Protein AF-A0A074MCD6-F1 (afdb_monomer_lite)

pLDDT: mean 87.19, std 14.79, range [46.34, 96.25]

Radius of gyration: 14.66 Å; chains: 1; bounding box: 24×52×31 Å

Secondary structure (DSSP, 8-state):
--EEEEEE-TTS-EEEEEESSHHHHHHHHHHHHHHHHHH----HHHHHHHHHHTTEEEEE------------

Structure (mmCIF, N/CA/C/O backbone):
data_AF-A0A074MCD6-F1
#
_entry.id   AF-A0A074MCD6-F1
#
loop_
_atom_site.group_PDB
_atom_site.id
_atom_site.type_symbol
_a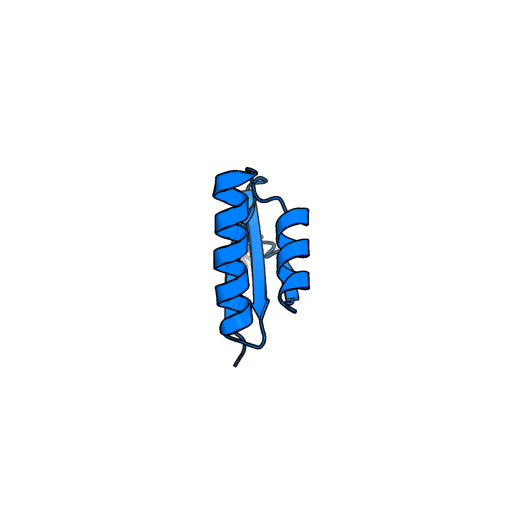tom_site.label_atom_id
_atom_site.label_alt_id
_atom_site.label_comp_id
_atom_site.label_asym_id
_atom_site.label_entity_id
_atom_site.label_seq_id
_atom_site.pdbx_PDB_ins_code
_atom_site.Cartn_x
_atom_site.Cartn_y
_atom_site.Cartn_z
_atom_site.occupancy
_atom_site.B_iso_or_equiv
_atom_site.auth_seq_id
_atom_site.auth_comp_id
_atom_site.auth_asym_id
_atom_site.auth_atom_id
_atom_site.pdbx_PDB_model_num
ATOM 1 N N . MET A 1 1 ? 14.750 -8.735 -11.087 1.00 77.12 1 MET A N 1
ATOM 2 C CA . MET A 1 1 ? 14.622 -8.924 -9.624 1.00 77.12 1 MET A CA 1
ATOM 3 C C . MET A 1 1 ? 13.294 -8.319 -9.224 1.00 77.12 1 MET A C 1
ATOM 5 O O . MET A 1 1 ? 13.035 -7.209 -9.659 1.00 77.12 1 MET A O 1
ATOM 9 N N . ALA A 1 2 ? 12.459 -9.040 -8.478 1.00 84.94 2 ALA A N 1
ATOM 10 C CA . ALA A 1 2 ? 11.183 -8.507 -8.008 1.00 84.94 2 ALA A CA 1
ATOM 11 C C . ALA A 1 2 ? 11.365 -7.788 -6.662 1.00 84.94 2 ALA A C 1
ATOM 13 O O . ALA A 1 2 ? 12.133 -8.246 -5.812 1.00 84.94 2 ALA A O 1
ATOM 14 N N . PHE A 1 3 ? 10.670 -6.669 -6.485 1.00 94.25 3 PHE A N 1
ATOM 15 C CA . PHE A 1 3 ? 10.695 -5.839 -5.285 1.00 94.25 3 PHE A CA 1
ATOM 16 C C . PHE A 1 3 ? 9.430 -6.094 -4.480 1.00 94.25 3 PHE A C 1
ATOM 18 O O . PHE A 1 3 ? 8.337 -6.074 -5.037 1.00 94.25 3 PHE A O 1
ATOM 25 N N . HIS A 1 4 ? 9.577 -6.325 -3.179 1.00 93.00 4 HIS A N 1
ATOM 26 C CA . HIS A 1 4 ? 8.463 -6.688 -2.309 1.00 93.00 4 HIS A CA 1
ATOM 27 C C . HIS A 1 4 ? 8.272 -5.638 -1.217 1.00 93.00 4 HIS A C 1
ATOM 29 O O . HIS A 1 4 ? 9.232 -4.999 -0.780 1.00 93.00 4 HIS A O 1
ATOM 35 N N . THR A 1 5 ? 7.033 -5.470 -0.777 1.00 93.88 5 THR A N 1
ATOM 36 C CA . THR A 1 5 ? 6.673 -4.677 0.400 1.00 93.88 5 THR A CA 1
ATOM 37 C C . THR A 1 5 ? 5.466 -5.310 1.081 1.00 93.88 5 THR A C 1
ATOM 39 O O . THR A 1 5 ? 4.714 -6.062 0.456 1.00 93.88 5 THR A O 1
ATOM 42 N N . SER A 1 6 ? 5.297 -5.047 2.369 1.00 92.75 6 SER A N 1
ATOM 43 C CA . SER A 1 6 ? 4.155 -5.514 3.147 1.00 92.75 6 SER A CA 1
ATOM 44 C C . SER A 1 6 ? 3.535 -4.353 3.905 1.00 92.75 6 SER A C 1
ATOM 46 O O . SER A 1 6 ? 4.213 -3.406 4.308 1.00 92.75 6 SER A O 1
ATOM 48 N N . TYR A 1 7 ? 2.220 -4.408 4.077 1.00 91.06 7 TYR A N 1
ATOM 49 C CA . TYR A 1 7 ? 1.470 -3.337 4.703 1.00 91.06 7 TYR A CA 1
ATOM 50 C C . TYR A 1 7 ? 0.354 -3.892 5.580 1.00 91.06 7 TYR A C 1
ATOM 52 O O . TYR A 1 7 ? -0.451 -4.713 5.143 1.00 91.06 7 TYR A O 1
ATOM 60 N N . LYS A 1 8 ? 0.287 -3.402 6.821 1.00 91.12 8 LYS A N 1
ATOM 61 C CA . LYS A 1 8 ? -0.806 -3.717 7.739 1.00 91.12 8 LYS A CA 1
ATOM 62 C C . LYS A 1 8 ? -2.001 -2.816 7.440 1.00 91.12 8 LYS A C 1
ATOM 64 O O . LYS A 1 8 ? -1.938 -1.608 7.685 1.00 91.12 8 LYS A O 1
ATOM 69 N N . VAL A 1 9 ? -3.062 -3.396 6.889 1.00 91.31 9 VAL A N 1
ATOM 70 C CA . VAL A 1 9 ? -4.315 -2.685 6.609 1.00 91.31 9 VAL A CA 1
ATOM 71 C C . VAL A 1 9 ? -5.114 -2.459 7.893 1.00 91.31 9 VAL A C 1
ATOM 73 O O . VAL A 1 9 ? -4.813 -3.033 8.939 1.00 91.31 9 VAL A O 1
ATOM 76 N N . GLU A 1 10 ? -6.116 -1.584 7.822 1.00 92.06 10 GLU A N 1
ATOM 77 C CA . GLU A 1 10 ? -6.949 -1.169 8.961 1.00 92.06 10 GLU A CA 1
ATOM 78 C C . GLU A 1 10 ? -7.524 -2.343 9.758 1.00 92.06 10 GLU A C 1
ATOM 80 O O . GLU A 1 10 ? -7.487 -2.334 10.984 1.00 92.06 10 GLU A O 1
ATOM 85 N N . ASP A 1 11 ? -7.978 -3.372 9.048 1.00 88.06 11 ASP A N 1
ATOM 86 C CA . ASP A 1 11 ? -8.588 -4.583 9.601 1.00 88.06 11 ASP A CA 1
ATOM 87 C C . ASP A 1 11 ? -7.584 -5.483 10.357 1.00 88.06 11 ASP A C 1
ATOM 89 O O . ASP A 1 11 ? -7.912 -6.558 10.844 1.00 88.06 11 ASP A O 1
ATOM 93 N N . GLY A 1 12 ? -6.318 -5.064 10.453 1.00 86.81 12 GLY A N 1
ATOM 94 C CA . GLY A 1 12 ? -5.259 -5.760 11.178 1.00 86.81 12 GLY A CA 1
ATOM 95 C C . GLY A 1 12 ? -4.504 -6.800 10.352 1.00 86.81 12 GLY A C 1
ATOM 96 O O . GLY A 1 12 ? -3.428 -7.223 10.779 1.00 86.81 12 GLY A O 1
ATOM 97 N N . ARG A 1 13 ? -5.013 -7.151 9.167 1.00 89.25 13 ARG A N 1
ATOM 98 C CA . ARG A 1 13 ? -4.375 -8.062 8.206 1.00 89.25 13 ARG A CA 1
ATOM 99 C C . ARG A 1 13 ? -3.112 -7.450 7.598 1.00 89.25 13 ARG A C 1
ATOM 101 O O . ARG A 1 13 ? -3.021 -6.234 7.417 1.00 89.25 13 ARG A O 1
ATOM 108 N N . THR A 1 14 ? -2.140 -8.296 7.264 1.00 92.00 14 THR A N 1
ATOM 109 C CA . THR A 1 14 ? -0.927 -7.884 6.547 1.00 92.00 14 TH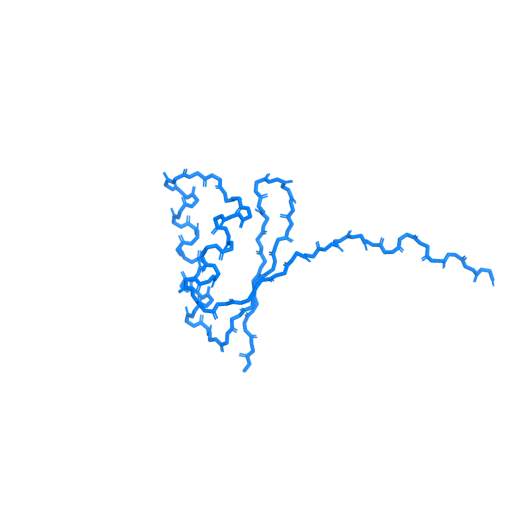R A CA 1
ATOM 110 C C . THR A 1 14 ? -1.028 -8.332 5.098 1.00 92.00 14 THR A C 1
ATOM 112 O O . THR A 1 14 ? -1.089 -9.523 4.806 1.00 92.00 14 THR A O 1
ATOM 115 N N . LEU A 1 15 ? -1.040 -7.365 4.186 1.00 94.00 15 LEU A N 1
ATOM 116 C CA . LEU A 1 15 ? -1.043 -7.616 2.751 1.00 94.00 15 LEU A CA 1
ATOM 117 C C . LEU A 1 15 ? 0.366 -7.452 2.199 1.00 94.00 15 LEU A C 1
ATOM 119 O O . LEU A 1 15 ? 1.128 -6.594 2.650 1.00 94.00 15 LEU A O 1
ATOM 123 N N . HIS A 1 16 ? 0.707 -8.266 1.211 1.00 94.88 16 HIS A N 1
ATOM 124 C CA . HIS A 1 16 ? 2.000 -8.247 0.545 1.00 94.88 16 HIS A CA 1
ATOM 125 C C . HIS A 1 16 ? 1.820 -7.802 -0.895 1.00 94.88 16 HIS A C 1
ATOM 127 O O . HIS A 1 16 ? 0.886 -8.232 -1.562 1.00 94.88 16 HIS A O 1
ATOM 133 N N . ALA A 1 17 ? 2.730 -6.965 -1.381 1.00 95.62 17 ALA A N 1
ATOM 134 C CA . ALA A 1 17 ? 2.781 -6.550 -2.771 1.00 95.62 17 ALA A CA 1
ATOM 135 C C . ALA A 1 17 ? 4.158 -6.831 -3.368 1.00 95.62 17 ALA A C 1
ATOM 137 O O . ALA A 1 17 ? 5.193 -6.704 -2.706 1.00 95.62 17 ALA A O 1
ATOM 138 N N . LYS A 1 18 ? 4.151 -7.198 -4.643 1.00 96.06 18 LYS A N 1
ATOM 139 C CA . LYS A 1 18 ? 5.308 -7.502 -5.469 1.00 96.06 18 LYS A CA 1
ATOM 140 C C . LYS A 1 18 ? 5.268 -6.626 -6.714 1.00 96.06 18 LYS A C 1
ATOM 142 O O . LYS A 1 18 ? 4.236 -6.498 -7.361 1.00 96.06 18 LYS A O 1
ATOM 147 N N . PHE A 1 19 ? 6.418 -6.076 -7.074 1.00 96.19 19 PHE A N 1
ATOM 148 C CA . PHE A 1 19 ? 6.591 -5.204 -8.229 1.00 96.19 19 PHE A CA 1
ATOM 149 C C . PHE A 1 19 ? 7.790 -5.654 -9.061 1.00 96.19 19 PHE A C 1
ATOM 151 O O . PHE A 1 19 ? 8.801 -6.120 -8.528 1.00 96.19 19 PHE A O 1
ATOM 158 N N . GLU A 1 20 ? 7.711 -5.479 -10.377 1.00 94.69 20 GLU A N 1
ATOM 159 C CA . GLU A 1 20 ? 8.809 -5.826 -11.290 1.00 94.69 20 GLU A CA 1
ATOM 160 C C . GLU A 1 20 ? 9.945 -4.795 -11.281 1.00 94.69 20 GLU A C 1
ATOM 162 O O . GLU A 1 20 ? 11.084 -5.114 -11.623 1.00 94.69 20 GLU A O 1
ATOM 167 N N . SER A 1 21 ? 9.646 -3.564 -10.857 1.00 95.75 21 SER A N 1
ATOM 168 C CA . SER A 1 21 ? 10.584 -2.443 -10.835 1.00 95.75 21 SER A CA 1
ATOM 169 C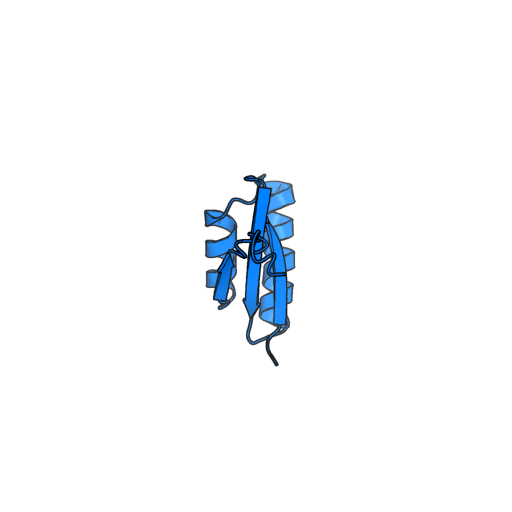 C . SER A 1 21 ? 10.616 -1.755 -9.477 1.00 95.75 21 SER A C 1
ATOM 171 O O . SER A 1 21 ? 9.596 -1.620 -8.801 1.00 95.75 21 SER A O 1
ATOM 173 N N . ARG A 1 22 ? 11.804 -1.266 -9.107 1.00 94.75 22 ARG A N 1
ATOM 174 C CA . ARG A 1 22 ? 12.008 -0.481 -7.886 1.00 94.75 22 ARG A CA 1
ATOM 175 C C . ARG A 1 22 ? 11.170 0.796 -7.890 1.00 94.75 22 ARG A C 1
ATOM 177 O O . ARG A 1 22 ? 10.559 1.108 -6.879 1.00 94.75 22 ARG A O 1
ATOM 184 N N . ASP A 1 23 ? 11.122 1.475 -9.034 1.00 95.19 23 ASP A N 1
ATOM 185 C CA . ASP A 1 23 ? 10.364 2.716 -9.218 1.00 95.19 23 ASP A CA 1
ATOM 186 C C . ASP A 1 23 ? 8.875 2.527 -8.890 1.00 95.19 23 ASP A C 1
ATOM 188 O O . ASP A 1 23 ? 8.318 3.272 -8.091 1.00 95.19 23 ASP A O 1
ATOM 192 N N . ASN A 1 24 ? 8.273 1.438 -9.379 1.00 95.75 24 ASN A N 1
ATOM 193 C CA . ASN A 1 24 ? 6.887 1.087 -9.072 1.00 95.75 24 ASN A CA 1
ATOM 194 C C . ASN A 1 24 ? 6.669 0.841 -7.573 1.00 95.75 24 ASN A C 1
ATOM 196 O O . ASN A 1 24 ? 5.696 1.332 -7.006 1.00 95.75 24 ASN A O 1
ATOM 200 N N . ARG A 1 25 ? 7.582 0.112 -6.918 1.00 95.88 25 ARG A N 1
ATOM 201 C CA . ARG A 1 25 ? 7.512 -0.165 -5.475 1.00 95.88 25 ARG A CA 1
ATOM 202 C C . ARG A 1 25 ? 7.655 1.109 -4.643 1.00 95.88 25 ARG A C 1
ATOM 204 O O . ARG A 1 25 ? 6.876 1.318 -3.719 1.00 95.88 25 ARG A O 1
ATOM 211 N N . ASP A 1 26 ? 8.643 1.946 -4.949 1.00 95.88 26 ASP A N 1
ATOM 212 C CA . ASP A 1 26 ? 8.884 3.198 -4.225 1.00 95.88 26 ASP A CA 1
ATOM 213 C C . ASP A 1 26 ? 7.736 4.199 -4.476 1.00 95.88 26 ASP A C 1
ATOM 215 O O . ASP A 1 26 ? 7.222 4.812 -3.539 1.00 95.88 26 ASP A O 1
ATOM 219 N N . GLY A 1 27 ? 7.249 4.301 -5.718 1.00 96.00 27 GLY A N 1
ATOM 220 C CA . GLY A 1 27 ? 6.082 5.106 -6.082 1.00 96.00 27 GLY A CA 1
ATOM 221 C C . GLY A 1 27 ? 4.806 4.653 -5.370 1.00 96.00 27 GLY A C 1
ATOM 222 O O . GLY A 1 27 ? 4.051 5.494 -4.867 1.00 96.00 27 GLY A O 1
ATOM 223 N N . PHE A 1 28 ? 4.601 3.340 -5.255 1.00 96.25 28 PHE A N 1
ATOM 224 C CA . PHE A 1 28 ? 3.527 2.742 -4.470 1.00 96.25 28 PHE A CA 1
ATOM 225 C C . PHE A 1 28 ? 3.608 3.150 -2.993 1.00 96.25 28 PHE A C 1
ATOM 227 O O . PHE A 1 28 ? 2.638 3.694 -2.466 1.00 96.25 28 PHE A O 1
ATOM 234 N N . GLU A 1 29 ? 4.756 2.956 -2.335 1.00 95.31 29 GLU A N 1
ATOM 235 C CA . GLU A 1 29 ? 4.922 3.261 -0.906 1.00 95.31 29 GLU A CA 1
ATOM 236 C C . GLU A 1 29 ? 4.698 4.745 -0.601 1.00 95.31 29 GLU A C 1
ATOM 238 O O . GLU A 1 29 ? 3.983 5.088 0.345 1.00 95.31 29 GLU A O 1
ATOM 243 N N . ILE A 1 30 ? 5.252 5.633 -1.431 1.00 95.75 30 ILE A N 1
ATOM 244 C CA . ILE A 1 30 ? 5.079 7.082 -1.284 1.00 95.75 30 ILE A CA 1
ATOM 245 C C . ILE A 1 30 ? 3.605 7.456 -1.444 1.00 95.75 30 ILE A C 1
ATOM 247 O O . ILE A 1 30 ? 3.047 8.178 -0.614 1.00 95.75 30 ILE A O 1
ATOM 251 N N . SER A 1 31 ? 2.954 6.960 -2.496 1.00 95.31 31 SER A N 1
ATOM 252 C CA . SER A 1 31 ? 1.579 7.350 -2.814 1.00 95.31 31 SER A CA 1
ATOM 253 C C . SER A 1 31 ? 0.579 6.793 -1.798 1.00 95.31 31 SER A C 1
ATOM 255 O O . SER A 1 31 ? -0.374 7.487 -1.435 1.00 95.31 31 SER A O 1
ATOM 257 N N . LEU A 1 32 ? 0.814 5.580 -1.291 1.00 94.69 32 LEU A N 1
ATOM 258 C CA . LEU A 1 32 ? 0.013 4.972 -0.231 1.00 94.69 32 LEU A CA 1
ATOM 259 C C . LEU A 1 32 ? 0.209 5.703 1.108 1.00 94.69 32 LEU A C 1
ATOM 261 O O . LEU A 1 32 ? -0.761 5.968 1.818 1.00 94.69 32 LEU A O 1
ATOM 265 N N . GLY A 1 33 ? 1.444 6.098 1.434 1.00 93.69 33 GLY A N 1
ATOM 266 C CA . GLY A 1 33 ? 1.743 6.914 2.613 1.00 93.69 33 GLY A CA 1
ATOM 267 C C . GLY A 1 33 ? 1.055 8.282 2.571 1.00 93.69 33 GLY A C 1
ATOM 268 O O . GLY A 1 33 ? 0.471 8.715 3.566 1.00 93.69 33 GLY A O 1
ATOM 269 N N . MET A 1 34 ? 1.045 8.928 1.402 1.00 94.75 34 MET A N 1
ATOM 270 C CA . MET A 1 34 ? 0.326 10.186 1.179 1.00 94.75 34 MET A CA 1
ATOM 271 C C . MET A 1 34 ? -1.186 10.024 1.338 1.00 94.75 34 MET A C 1
ATOM 273 O O . MET A 1 34 ? -1.816 10.860 1.987 1.00 94.75 34 MET A O 1
ATOM 277 N N . TYR A 1 35 ? -1.771 8.951 0.794 1.00 93.94 35 TYR A N 1
ATOM 278 C CA . TYR A 1 35 ? -3.183 8.638 1.020 1.00 93.94 35 TYR A CA 1
ATOM 279 C C . TYR A 1 35 ? -3.460 8.510 2.518 1.00 93.94 35 TYR A C 1
ATOM 281 O O . TYR A 1 35 ? -4.356 9.179 3.031 1.00 93.94 35 TYR A O 1
ATOM 289 N N . LYS A 1 36 ? -2.650 7.717 3.236 1.00 93.00 36 LYS A N 1
ATOM 290 C CA . LYS A 1 36 ? -2.836 7.479 4.672 1.00 93.00 36 LYS A CA 1
ATOM 291 C C . LYS A 1 36 ? -2.866 8.776 5.477 1.00 93.00 36 LYS A C 1
ATOM 293 O O . LYS A 1 36 ? -3.696 8.944 6.364 1.00 93.00 36 LYS A O 1
ATOM 298 N N . ALA A 1 37 ? -1.948 9.686 5.160 1.00 93.62 37 ALA A N 1
ATOM 299 C CA . ALA A 1 37 ? -1.806 10.954 5.861 1.00 93.62 37 ALA A CA 1
ATOM 300 C C . ALA A 1 37 ? -2.968 11.932 5.608 1.00 93.62 37 ALA A C 1
ATOM 302 O O . ALA A 1 37 ? -3.271 12.733 6.487 1.00 93.62 37 ALA A O 1
ATOM 303 N N . ASN A 1 38 ? -3.606 11.885 4.432 1.00 93.50 38 ASN A N 1
ATOM 304 C CA . ASN A 1 38 ? -4.597 12.888 4.017 1.00 93.50 38 ASN A CA 1
ATOM 305 C C . ASN A 1 38 ? -6.048 12.390 4.036 1.00 93.50 38 ASN A C 1
ATOM 307 O O . ASN A 1 38 ? -6.956 13.166 4.320 1.00 93.50 38 ASN A O 1
ATOM 311 N N . LEU A 1 39 ? -6.276 11.125 3.684 1.00 92.06 39 LEU A N 1
ATOM 312 C CA . LEU A 1 39 ? -7.607 10.561 3.432 1.00 92.06 39 LEU A CA 1
ATOM 313 C C . LEU A 1 39 ? -8.018 9.530 4.486 1.00 92.06 39 LEU A C 1
ATOM 315 O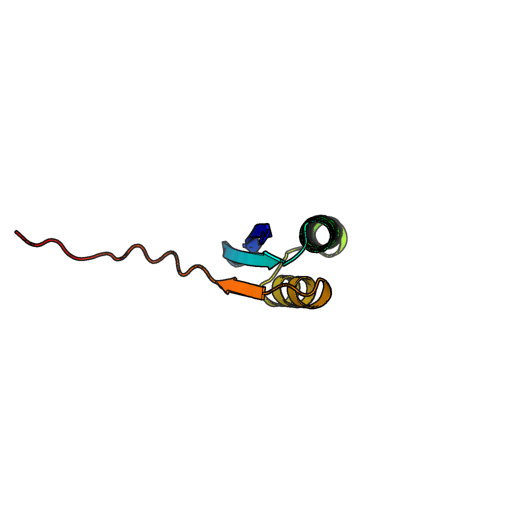 O . LEU A 1 39 ? -9.208 9.274 4.653 1.00 92.06 39 LEU A O 1
ATOM 319 N N . GLY A 1 40 ? -7.050 8.988 5.229 1.00 89.19 40 GLY A N 1
ATOM 320 C CA . GLY A 1 40 ? -7.293 8.132 6.382 1.00 89.19 40 GLY A CA 1
ATOM 321 C C . GLY A 1 40 ? -6.811 6.690 6.186 1.00 89.19 40 GLY A C 1
ATOM 322 O O . GLY A 1 40 ? -5.811 6.450 5.515 1.00 89.19 40 GLY A O 1
ATOM 323 N N . PRO A 1 41 ? -7.447 5.713 6.837 1.00 91.81 41 PRO A N 1
ATOM 324 C CA . PRO A 1 41 ? -6.932 4.352 6.951 1.00 91.81 41 PRO A CA 1
ATOM 325 C C . PRO A 1 41 ? -6.818 3.633 5.597 1.00 91.81 41 PRO A C 1
ATOM 327 O O . PRO A 1 41 ? -7.596 3.861 4.672 1.00 91.81 41 PRO A O 1
ATOM 330 N N . ILE A 1 42 ? -5.829 2.739 5.484 1.00 93.88 42 ILE A N 1
ATOM 331 C CA . ILE A 1 42 ? -5.636 1.909 4.288 1.00 93.88 42 ILE A CA 1
ATOM 332 C C . ILE A 1 42 ? -6.410 0.611 4.477 1.00 93.88 42 ILE A C 1
ATOM 334 O O . ILE A 1 42 ? -6.040 -0.211 5.317 1.00 93.88 42 ILE A O 1
ATOM 338 N N . THR A 1 43 ? -7.462 0.427 3.690 1.00 95.00 43 THR A N 1
ATOM 339 C CA . THR A 1 43 ? -8.198 -0.837 3.589 1.00 95.00 43 THR A CA 1
ATOM 340 C C . THR A 1 43 ? -7.585 -1.727 2.508 1.00 95.00 43 THR A C 1
ATOM 342 O O . THR A 1 43 ? -6.771 -1.272 1.701 1.00 95.00 43 THR A O 1
ATOM 345 N N . GLU A 1 44 ? -7.998 -2.993 2.456 1.00 94.25 44 GLU A N 1
ATOM 346 C CA . GLU A 1 44 ? -7.618 -3.916 1.378 1.00 94.25 44 GLU A CA 1
ATOM 347 C C . GLU A 1 44 ? -7.949 -3.346 -0.009 1.00 94.25 44 GLU A C 1
ATOM 349 O O . GLU A 1 44 ? -7.101 -3.365 -0.894 1.00 94.25 44 GLU A O 1
ATOM 354 N N . ALA A 1 45 ? -9.136 -2.754 -0.179 1.00 94.50 45 ALA A N 1
ATOM 355 C CA . ALA A 1 45 ? -9.547 -2.160 -1.449 1.00 94.50 45 ALA A CA 1
ATOM 356 C C . ALA A 1 45 ? -8.618 -1.014 -1.886 1.00 94.50 45 ALA A C 1
ATOM 358 O O . ALA A 1 45 ? -8.219 -0.949 -3.049 1.00 94.50 45 ALA A O 1
ATOM 359 N N . VAL A 1 46 ? -8.229 -0.136 -0.951 1.00 95.06 46 VAL A N 1
ATOM 360 C CA . VAL A 1 46 ? -7.272 0.950 -1.227 1.00 95.06 46 VAL A CA 1
ATOM 361 C C . VAL A 1 46 ? -5.903 0.371 -1.577 1.00 95.06 46 VAL A C 1
ATOM 363 O O . VAL A 1 46 ? -5.286 0.793 -2.551 1.00 95.06 46 VAL A O 1
ATOM 366 N N . PHE A 1 47 ? -5.433 -0.616 -0.814 1.00 95.25 47 PHE A N 1
ATOM 367 C CA . PHE A 1 47 ? -4.163 -1.282 -1.076 1.00 95.25 47 PHE A CA 1
ATOM 368 C C . PHE A 1 47 ? -4.139 -1.907 -2.479 1.00 95.25 47 PHE 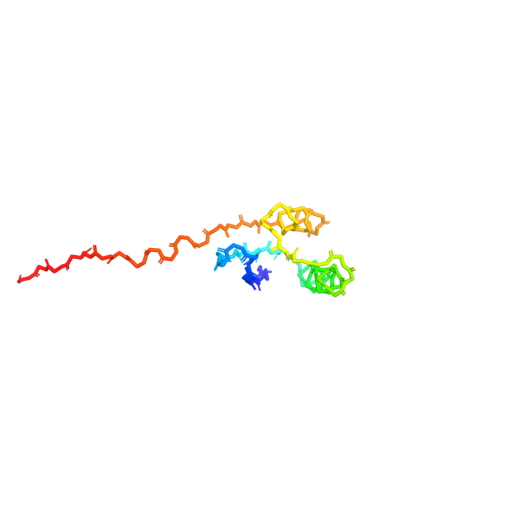A C 1
ATOM 370 O O . PHE A 1 47 ? -3.257 -1.578 -3.271 1.00 95.25 47 PHE A O 1
ATOM 377 N N . ALA A 1 48 ? -5.141 -2.720 -2.821 1.00 95.44 48 ALA A N 1
ATOM 378 C CA . ALA A 1 48 ? -5.272 -3.377 -4.119 1.00 95.44 48 ALA A CA 1
ATOM 379 C C . ALA A 1 48 ? -5.309 -2.370 -5.280 1.00 95.44 48 ALA A C 1
ATOM 381 O O . ALA A 1 48 ? -4.597 -2.545 -6.268 1.00 95.44 48 ALA A O 1
ATOM 382 N N . GLN A 1 49 ? -6.063 -1.274 -5.134 1.00 96.00 49 GLN A N 1
ATOM 383 C CA . GLN A 1 49 ? -6.141 -0.216 -6.144 1.00 96.00 49 GLN A CA 1
ATOM 384 C C . GLN A 1 49 ? -4.774 0.430 -6.411 1.00 96.00 49 GLN A C 1
ATOM 386 O O . GLN A 1 49 ? -4.419 0.709 -7.558 1.00 96.00 49 GLN A O 1
ATOM 391 N N . TYR A 1 50 ? -3.996 0.691 -5.359 1.00 95.75 50 TYR A N 1
ATOM 392 C CA . TYR A 1 50 ? -2.662 1.265 -5.509 1.00 95.75 50 TYR A CA 1
ATOM 393 C C . TYR A 1 50 ? -1.676 0.251 -6.086 1.00 95.75 50 TYR A C 1
ATOM 395 O O . TYR A 1 50 ? -0.878 0.617 -6.943 1.00 95.75 50 TYR A O 1
ATOM 403 N N . VAL A 1 51 ? -1.743 -1.017 -5.684 1.00 96.25 51 VAL A N 1
ATOM 404 C CA . VAL A 1 51 ? -0.909 -2.069 -6.278 1.00 96.25 51 VAL A CA 1
ATOM 405 C C . VAL A 1 51 ? -1.155 -2.166 -7.786 1.00 96.25 51 VAL A C 1
ATOM 407 O O . VAL A 1 51 ? -0.197 -2.098 -8.555 1.00 96.25 51 VAL A O 1
ATOM 410 N N . GLU A 1 52 ? -2.417 -2.217 -8.220 1.00 96.06 52 GLU A N 1
ATOM 411 C CA . GLU A 1 52 ? -2.780 -2.257 -9.644 1.00 96.06 52 GLU A CA 1
ATOM 412 C C . GLU A 1 52 ? -2.288 -1.008 -10.394 1.00 96.06 52 GLU A C 1
ATOM 414 O O . GLU A 1 52 ? -1.692 -1.113 -11.468 1.00 96.06 52 GLU A O 1
ATOM 419 N N . ARG A 1 53 ? -2.438 0.182 -9.795 1.00 95.94 53 ARG A N 1
ATOM 420 C CA . ARG A 1 53 ? -1.962 1.452 -10.370 1.00 95.94 53 ARG A CA 1
ATOM 421 C C . ARG A 1 53 ? -0.459 1.460 -10.659 1.00 95.94 53 ARG A C 1
ATOM 423 O O . ARG A 1 53 ? -0.034 2.107 -11.614 1.00 95.94 53 ARG A O 1
ATOM 430 N N . PHE A 1 54 ? 0.334 0.781 -9.835 1.00 96.12 54 PHE A N 1
ATOM 431 C CA . PHE A 1 54 ? 1.786 0.669 -9.995 1.00 96.12 54 PHE A CA 1
ATOM 432 C C . PHE A 1 54 ? 2.205 -0.644 -10.678 1.00 96.12 54 PHE A C 1
ATOM 434 O O . PHE A 1 54 ? 3.369 -1.038 -10.588 1.00 96.12 54 PHE A O 1
ATOM 441 N N . ALA A 1 55 ? 1.280 -1.310 -11.383 1.00 95.00 55 ALA A N 1
ATOM 442 C CA . ALA A 1 55 ? 1.516 -2.569 -12.090 1.00 95.00 55 ALA A CA 1
ATOM 443 C C . ALA A 1 55 ? 2.173 -3.637 -11.193 1.00 95.00 55 ALA A C 1
ATOM 445 O O . ALA A 1 55 ? 3.133 -4.302 -11.584 1.00 95.00 55 ALA A O 1
ATOM 446 N N . GLY A 1 56 ? 1.704 -3.730 -9.949 1.00 94.38 56 GLY A N 1
ATOM 447 C CA . GLY A 1 56 ? 2.112 -4.752 -8.998 1.00 94.38 56 GLY A CA 1
ATOM 448 C C . GLY A 1 56 ? 1.113 -5.900 -8.907 1.00 94.38 56 GLY A C 1
ATOM 449 O O . GLY A 1 56 ? -0.018 -5.824 -9.382 1.00 94.38 56 GLY A O 1
ATOM 450 N N . GLU A 1 57 ? 1.541 -6.951 -8.225 1.00 95.75 57 GLU A N 1
ATOM 451 C CA . GLU A 1 57 ? 0.719 -8.088 -7.820 1.00 95.75 57 GLU A CA 1
ATOM 452 C C . GLU A 1 57 ? 0.636 -8.093 -6.293 1.00 95.75 57 GLU A C 1
ATOM 454 O O . GLU A 1 57 ? 1.627 -7.779 -5.630 1.00 95.75 57 GLU A O 1
ATOM 459 N N . TRP A 1 58 ? -0.508 -8.455 -5.712 1.00 94.94 58 TRP A N 1
ATOM 460 C CA . TRP A 1 58 ? -0.622 -8.588 -4.262 1.00 94.94 58 TRP A CA 1
ATOM 461 C C . TRP A 1 58 ? -1.164 -9.939 -3.827 1.00 94.94 58 TRP A C 1
ATOM 463 O O . TRP A 1 58 ? -1.813 -10.660 -4.583 1.00 94.94 58 TRP A O 1
ATOM 473 N N . SER A 1 59 ? -0.854 -10.294 -2.588 1.00 92.81 59 SER A N 1
ATOM 474 C CA . SER A 1 59 ? -1.338 -11.501 -1.937 1.00 92.81 59 SER A CA 1
ATOM 475 C C . SER A 1 59 ? -1.583 -11.218 -0.463 1.00 92.81 59 SER A C 1
ATOM 477 O O . SER A 1 59 ? -0.869 -10.433 0.167 1.00 92.81 59 SER A O 1
ATOM 479 N N . GLU A 1 60 ? -2.606 -11.853 0.084 1.00 88.62 60 GLU A N 1
ATOM 480 C CA . GLU A 1 60 ? -2.801 -11.923 1.524 1.00 88.62 60 GLU A CA 1
ATOM 481 C C . GLU A 1 60 ? -1.879 -13.016 2.072 1.00 88.62 60 GLU A C 1
ATOM 483 O O . GLU A 1 60 ? -1.896 -14.143 1.573 1.00 88.62 60 GLU A O 1
ATOM 488 N N . SER A 1 61 ? -1.056 -12.689 3.070 1.00 72.44 61 SER A N 1
ATOM 489 C CA . SER A 1 61 ? -0.439 -13.742 3.873 1.00 72.44 61 SER A CA 1
ATOM 490 C C . SER A 1 61 ? -1.475 -14.176 4.896 1.00 72.44 61 SER A C 1
ATOM 492 O O . SER A 1 61 ? -1.737 -13.458 5.861 1.00 72.44 61 SER A O 1
ATOM 494 N N . ASP A 1 62 ? -2.077 -15.340 4.668 1.00 58.59 62 ASP A N 1
ATOM 495 C CA . ASP A 1 62 ? -2.755 -16.087 5.721 1.00 58.59 62 ASP A CA 1
ATOM 496 C C . ASP A 1 62 ? -1.638 -16.570 6.657 1.00 58.59 62 ASP A C 1
ATOM 498 O O . ASP A 1 62 ? -1.054 -17.632 6.469 1.00 58.59 62 ASP A O 1
ATOM 502 N N . ASP A 1 63 ? -1.268 -15.735 7.630 1.00 53.59 63 ASP A N 1
ATOM 503 C CA . ASP A 1 63 ? -0.358 -16.088 8.729 1.00 53.59 63 ASP A CA 1
ATOM 504 C C . ASP A 1 63 ? -1.067 -17.056 9.698 1.00 53.59 63 ASP A C 1
ATOM 506 O O . ASP A 1 63 ? -0.993 -16.927 10.916 1.00 53.59 63 ASP A O 1
ATOM 510 N N . ARG A 1 64 ? -1.816 -18.037 9.172 1.00 50.00 64 ARG A N 1
ATOM 511 C CA . ARG A 1 64 ? -2.039 -19.267 9.916 1.00 50.00 64 ARG A CA 1
ATOM 512 C C . ARG A 1 64 ? -0.706 -19.981 9.895 1.00 50.00 64 ARG A C 1
ATOM 514 O O . ARG A 1 64 ? -0.375 -20.700 8.952 1.00 50.00 64 ARG A O 1
ATOM 521 N N . GLU A 1 65 ? 0.058 -19.784 10.961 1.00 48.88 65 GLU A N 1
ATOM 522 C CA . GLU A 1 65 ? 0.960 -20.829 11.418 1.00 48.88 65 GLU A CA 1
ATOM 523 C C . GLU A 1 65 ? 0.194 -22.161 11.302 1.00 48.88 65 GLU A C 1
ATOM 525 O O . GLU A 1 65 ? -0.945 -22.243 11.780 1.00 48.88 65 GLU A O 1
ATOM 530 N N . PRO A 1 66 ? 0.721 -23.193 10.621 1.00 47.28 66 PRO A N 1
ATOM 531 C CA . PRO A 1 66 ? 0.116 -24.508 10.708 1.00 47.28 66 PRO A CA 1
ATOM 532 C C . PRO A 1 66 ? 0.230 -24.974 12.167 1.00 47.28 66 PRO A C 1
ATOM 534 O O . PRO A 1 66 ? 1.247 -25.527 12.582 1.00 47.28 66 PRO A O 1
ATOM 537 N N . GLU A 1 67 ? -0.804 -24.725 12.972 1.00 56.03 67 GLU A N 1
ATOM 538 C CA . GLU A 1 67 ? -1.010 -25.438 14.226 1.00 56.03 67 GLU A CA 1
ATOM 539 C C . GLU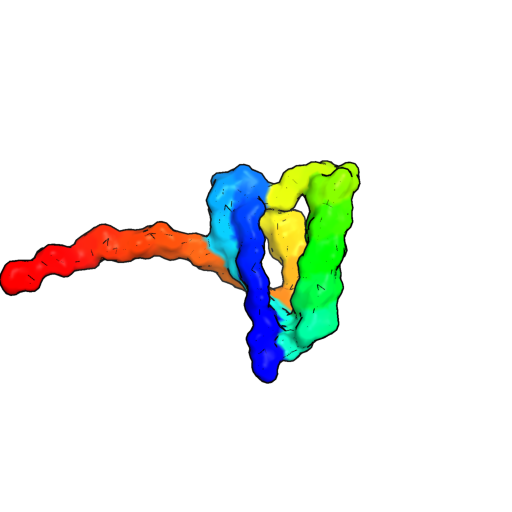 A 1 67 ? -1.296 -26.905 13.877 1.00 56.03 67 GLU A C 1
ATOM 541 O O . GLU A 1 67 ? -2.383 -27.261 13.423 1.00 56.03 67 GLU A O 1
ATOM 546 N N . GLY A 1 68 ? -0.289 -27.757 14.071 1.00 55.06 68 GLY A N 1
ATOM 547 C CA . GLY A 1 68 ? -0.351 -29.204 13.860 1.00 55.06 68 GLY A CA 1
ATOM 548 C C . GLY A 1 68 ? 0.613 -29.626 12.755 1.00 55.06 68 GLY A C 1
ATOM 549 O O . GLY A 1 68 ? 0.436 -29.289 11.595 1.00 55.06 68 GLY A O 1
ATOM 550 N N . GLU A 1 69 ? 1.687 -30.343 13.061 1.00 46.34 69 GLU A N 1
ATOM 551 C CA . GLU A 1 69 ? 1.575 -31.715 13.542 1.00 46.34 69 GLU A CA 1
ATOM 552 C C . GLU A 1 69 ? 2.618 -32.018 14.627 1.00 46.34 69 GLU A C 1
ATOM 554 O O . GLU A 1 69 ? 3.817 -32.137 14.377 1.00 46.34 69 GLU A O 1
ATOM 559 N N . SER A 1 70 ? 2.138 -32.185 15.860 1.00 65.06 70 SER A N 1
ATOM 560 C CA . SER A 1 70 ? 2.793 -33.057 16.829 1.00 65.06 70 SER A CA 1
ATOM 561 C C . SER A 1 70 ? 2.716 -34.483 16.287 1.00 65.06 70 SER A C 1
ATOM 563 O O . SER A 1 70 ? 1.614 -34.988 16.084 1.00 65.06 70 SER A O 1
ATOM 565 N N . SER A 1 71 ? 3.845 -35.158 16.093 1.00 59.28 71 SER A N 1
ATOM 566 C CA . SER A 1 71 ? 3.885 -36.622 15.984 1.00 59.28 71 SER A CA 1
ATOM 567 C C . SER A 1 71 ? 5.234 -37.149 16.472 1.00 59.28 71 SER A C 1
ATOM 569 O O . SER A 1 71 ? 6.227 -37.135 15.754 1.00 59.28 71 SER A O 1
ATOM 571 N N . GLN A 1 72 ? 5.230 -37.428 17.780 1.00 53.25 72 GLN A N 1
ATOM 572 C CA . GLN A 1 72 ? 5.639 -38.663 18.468 1.00 53.25 72 GLN A CA 1
ATOM 573 C C . GLN A 1 72 ? 6.791 -39.509 17.906 1.00 53.25 72 GLN A C 1
ATOM 575 O O . GLN A 1 72 ? 6.680 -40.009 16.768 1.00 53.25 72 GLN A O 1
#

Organism: NCBI:txid1157490

Sequence (72 aa):
MAFHTSYKVEDGRTLHAKFESRDNRDGFEISLGMYKANLGPITEAVFAQYVERFAGEWSESDDREPEGESSQ

Foldseek 3Di:
DKDKDWDQFPVRFIKIKIDPDPCLVVVLVVVVVVCCVPVHTGHPVNSVVSSVVSVIDMDTPPPPPPPDDDDD